Protein AF-A0A964P1K9-F1 (afdb_monomer_lite)

Structure (mmCIF, N/CA/C/O backbone):
data_AF-A0A964P1K9-F1
#
_entry.id   AF-A0A964P1K9-F1
#
loop_
_atom_site.group_PDB
_atom_site.id
_atom_site.type_symbol
_atom_site.label_atom_id
_atom_site.label_alt_id
_atom_site.label_comp_id
_atom_site.label_asym_id
_atom_site.label_entity_id
_atom_site.label_seq_id
_atom_site.pdbx_PDB_ins_code
_atom_site.Cartn_x
_atom_site.Cartn_y
_atom_site.Cartn_z
_atom_site.occupancy
_atom_site.B_iso_or_equiv
_atom_site.auth_seq_id
_atom_site.auth_comp_id
_atom_site.auth_asym_id
_atom_site.auth_atom_id
_atom_site.pdbx_PDB_model_num
ATOM 1 N N . MET A 1 1 ? -8.415 3.176 1.866 1.00 72.12 1 MET A N 1
ATOM 2 C CA . MET A 1 1 ? -7.954 2.519 0.623 1.00 72.12 1 MET A CA 1
ATOM 3 C C . MET A 1 1 ? -6.719 3.178 0.018 1.00 72.12 1 MET A C 1
ATOM 5 O O . MET A 1 1 ? -5.697 2.516 -0.004 1.00 72.12 1 MET A O 1
ATOM 9 N N . GLN A 1 2 ? -6.731 4.473 -0.329 1.00 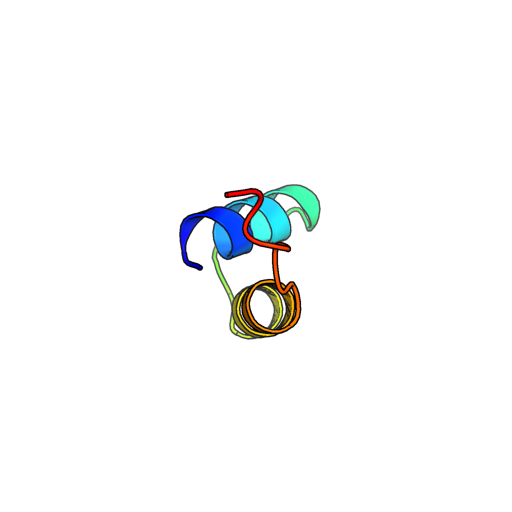77.94 2 GLN A N 1
ATOM 10 C CA . GLN A 1 2 ? -5.567 5.183 -0.917 1.00 77.94 2 GLN A CA 1
ATOM 11 C C . GLN A 1 2 ? -4.231 4.981 -0.158 1.00 77.94 2 GLN A C 1
ATOM 13 O O . GLN A 1 2 ? -3.204 4.716 -0.773 1.00 77.94 2 GLN A O 1
ATOM 18 N N . LY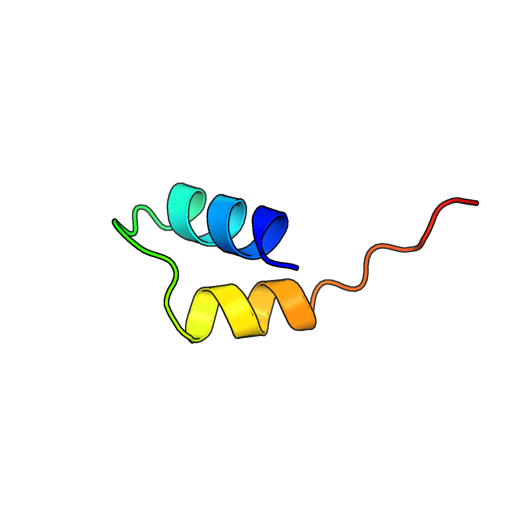S A 1 3 ? -4.244 5.062 1.186 1.00 85.81 3 LYS A N 1
ATOM 19 C CA . LYS A 1 3 ? -3.044 4.866 2.028 1.00 85.81 3 LYS A CA 1
ATOM 20 C C . LYS A 1 3 ? -2.464 3.452 1.914 1.00 85.81 3 LYS A C 1
ATOM 22 O O . LYS A 1 3 ? -1.263 3.311 1.746 1.00 85.81 3 LYS A O 1
ATOM 27 N N . LEU A 1 4 ? -3.320 2.429 1.948 1.00 89.50 4 LEU A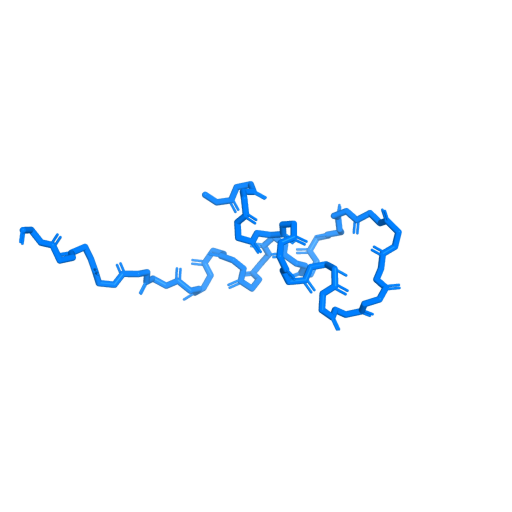 N 1
ATOM 28 C CA . LEU A 1 4 ? -2.894 1.036 1.828 1.00 89.50 4 LEU A CA 1
ATOM 29 C C . LEU A 1 4 ? -2.384 0.733 0.415 1.00 89.50 4 LEU A C 1
ATOM 31 O O . LEU A 1 4 ? -1.341 0.110 0.267 1.00 89.50 4 LEU A O 1
ATOM 35 N N . SER A 1 5 ? -3.056 1.252 -0.617 1.00 91.94 5 SER A N 1
ATOM 36 C CA . SER A 1 5 ? -2.577 1.152 -2.000 1.00 91.94 5 SER A CA 1
ATOM 37 C C . SER A 1 5 ? -1.200 1.793 -2.176 1.00 91.94 5 SER A C 1
ATOM 39 O O . SER A 1 5 ? -0.375 1.252 -2.904 1.00 91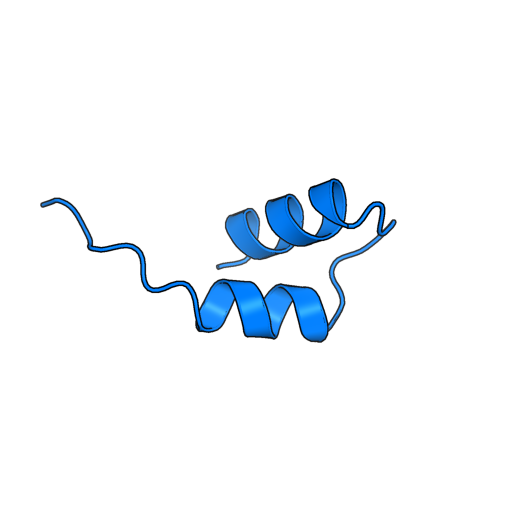.94 5 SER A O 1
ATOM 41 N N . ARG A 1 6 ? -0.918 2.915 -1.492 1.00 91.81 6 ARG A N 1
ATOM 42 C CA . ARG A 1 6 ? 0.418 3.526 -1.512 1.00 91.81 6 ARG A CA 1
ATOM 43 C C . ARG A 1 6 ? 1.455 2.658 -0.810 1.00 91.81 6 ARG A C 1
ATOM 45 O O . ARG A 1 6 ? 2.542 2.513 -1.344 1.00 91.81 6 ARG A O 1
ATOM 52 N N . THR A 1 7 ? 1.121 2.069 0.336 1.00 94.06 7 THR A N 1
ATOM 53 C CA . THR A 1 7 ? 2.018 1.141 1.039 1.00 94.06 7 THR A CA 1
ATOM 54 C C . THR A 1 7 ? 2.355 -0.078 0.183 1.00 94.06 7 THR A C 1
ATOM 56 O O . THR A 1 7 ? 3.514 -0.465 0.110 1.00 94.06 7 THR A O 1
ATOM 59 N N . ILE A 1 8 ? 1.366 -0.657 -0.501 1.00 92.56 8 ILE A N 1
ATOM 60 C CA . ILE A 1 8 ? 1.579 -1.800 -1.398 1.00 92.56 8 ILE A CA 1
ATOM 61 C C . ILE A 1 8 ? 2.449 -1.390 -2.596 1.00 92.56 8 ILE A C 1
ATOM 63 O O . ILE A 1 8 ? 3.380 -2.108 -2.940 1.00 92.56 8 ILE A O 1
ATOM 67 N N . ALA A 1 9 ? 2.200 -0.216 -3.188 1.00 94.56 9 ALA A N 1
ATOM 68 C CA . ALA A 1 9 ? 3.020 0.311 -4.282 1.00 94.56 9 ALA A CA 1
ATOM 69 C C . ALA A 1 9 ? 4.485 0.535 -3.868 1.00 94.56 9 ALA A C 1
ATOM 71 O O . ALA A 1 9 ? 5.391 0.196 -4.622 1.00 94.56 9 ALA A O 1
ATOM 72 N N . ASP A 1 10 ? 4.707 1.072 -2.667 1.00 93.88 10 ASP A N 1
ATOM 73 C CA . ASP A 1 10 ? 6.038 1.317 -2.103 1.00 93.88 10 ASP A CA 1
ATOM 74 C C . ASP A 1 10 ? 6.786 -0.001 -1.849 1.00 93.88 10 ASP A C 1
ATOM 76 O O . ASP A 1 10 ? 7.929 -0.163 -2.271 1.00 93.88 10 ASP A O 1
ATOM 80 N N . LEU A 1 11 ? 6.098 -0.998 -1.276 1.00 93.94 11 LEU A N 1
ATOM 81 C CA . LEU A 1 11 ? 6.654 -2.334 -1.045 1.00 93.94 11 LEU A CA 1
ATOM 82 C C . LEU A 1 11 ? 6.957 -3.083 -2.354 1.00 93.94 11 LEU A C 1
ATOM 84 O O . LEU A 1 11 ? 7.903 -3.864 -2.416 1.00 93.94 11 LEU A O 1
ATOM 88 N N . ALA A 1 12 ? 6.178 -2.824 -3.404 1.00 92.44 12 ALA A N 1
ATOM 89 C CA . ALA A 1 12 ? 6.405 -3.349 -4.747 1.00 92.44 12 ALA A CA 1
ATOM 90 C C . ALA A 1 12 ? 7.506 -2.595 -5.523 1.00 92.44 12 ALA A C 1
ATOM 92 O O . ALA A 1 12 ? 7.811 -2.969 -6.655 1.00 92.44 12 ALA A O 1
ATOM 93 N N . GLY A 1 13 ? 8.091 -1.530 -4.955 1.00 93.12 1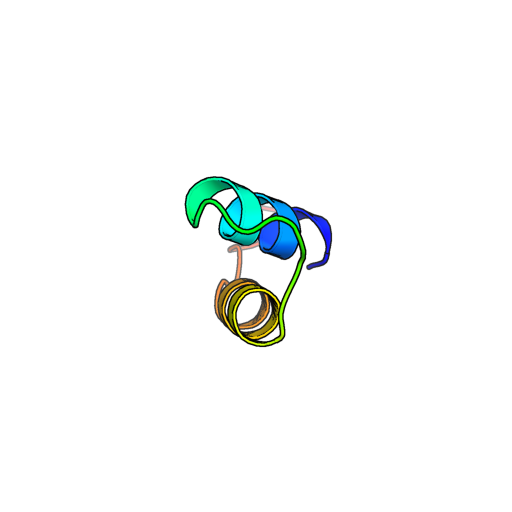3 GLY A N 1
ATOM 94 C CA . GLY A 1 13 ? 9.089 -0.693 -5.631 1.00 93.12 13 GLY A CA 1
ATOM 95 C C . GLY A 1 13 ? 8.522 0.098 -6.814 1.00 93.12 13 GLY A C 1
ATOM 96 O O . GLY A 1 13 ? 9.254 0.448 -7.738 1.00 93.12 13 GLY A O 1
ATOM 97 N N . SER A 1 14 ? 7.212 0.348 -6.824 1.00 93.81 14 SER A N 1
ATOM 98 C CA . SER A 1 14 ? 6.535 1.054 -7.904 1.00 93.81 14 SER A CA 1
ATOM 99 C C . SER A 1 14 ? 6.504 2.558 -7.646 1.00 93.81 14 SER A C 1
ATOM 101 O O . SER A 1 14 ? 6.103 3.018 -6.577 1.00 93.81 14 SER A O 1
ATOM 103 N N . GLU A 1 15 ? 6.868 3.346 -8.658 1.00 90.56 15 GLU A N 1
ATOM 104 C CA . GLU A 1 15 ? 6.905 4.814 -8.571 1.00 90.56 15 GLU A CA 1
ATOM 105 C C . GLU A 1 15 ? 5.518 5.415 -8.249 1.00 90.56 15 GLU A C 1
ATOM 107 O O . GLU A 1 15 ? 5.390 6.435 -7.560 1.00 90.56 15 GLU A O 1
ATOM 112 N N . GLY A 1 16 ? 4.448 4.729 -8.670 1.00 91.88 16 GLY A N 1
ATOM 113 C CA . GLY A 1 16 ? 3.068 5.187 -8.553 1.00 91.88 16 GLY A CA 1
ATOM 114 C C . GLY A 1 16 ? 2.073 4.116 -8.108 1.00 91.88 16 GLY A C 1
ATOM 115 O O . GLY A 1 16 ? 2.330 2.913 -8.097 1.00 91.88 16 GLY A O 1
ATOM 116 N N . ILE A 1 17 ? 0.873 4.570 -7.750 1.00 93.81 17 ILE A N 1
ATOM 117 C CA . ILE A 1 17 ? -0.243 3.673 -7.446 1.00 93.81 17 ILE A CA 1
ATOM 118 C C . ILE A 1 17 ? -0.878 3.238 -8.771 1.00 93.81 17 ILE A C 1
ATOM 120 O O . ILE A 1 17 ? -1.552 4.027 -9.426 1.00 93.81 17 ILE A O 1
ATOM 124 N N . GLY A 1 18 ? -0.658 1.984 -9.164 1.00 93.06 18 GLY A N 1
ATOM 125 C CA . GLY A 1 18 ? -1.336 1.346 -10.286 1.00 93.06 18 GLY A CA 1
ATOM 126 C C . GLY A 1 18 ? -2.606 0.599 -9.873 1.00 93.06 18 GLY A C 1
ATOM 127 O O . GLY A 1 18 ? -2.894 0.401 -8.690 1.00 93.06 18 GLY A O 1
ATOM 128 N N . VAL A 1 19 ? -3.343 0.126 -10.882 1.00 92.38 19 VAL A N 1
ATOM 129 C CA . VAL A 1 19 ? -4.595 -0.637 -10.716 1.00 92.38 19 VAL A CA 1
ATOM 130 C C . VAL A 1 19 ? -4.394 -1.886 -9.851 1.00 92.38 19 VAL A C 1
ATOM 132 O O . VAL A 1 19 ? -5.255 -2.204 -9.034 1.00 92.38 19 VAL A O 1
ATOM 135 N N . VAL A 1 20 ? -3.238 -2.549 -9.965 1.00 92.44 20 VAL A N 1
ATOM 136 C CA . VAL A 1 20 ? -2.895 -3.729 -9.157 1.00 92.44 20 VAL A CA 1
ATOM 137 C C . VAL A 1 20 ? -2.836 -3.405 -7.659 1.00 92.44 20 VAL A C 1
ATOM 139 O O . VAL A 1 20 ? -3.491 -4.075 -6.868 1.00 92.44 20 VAL A O 1
ATOM 142 N N . HIS A 1 21 ? -2.185 -2.306 -7.263 1.00 93.56 21 HIS A N 1
ATOM 143 C CA . HIS A 1 21 ? -2.079 -1.904 -5.854 1.00 93.56 21 HIS A CA 1
ATOM 144 C C . HIS A 1 21 ? -3.433 -1.470 -5.274 1.00 93.56 21 HIS A C 1
ATOM 146 O O . HIS A 1 21 ? -3.695 -1.621 -4.078 1.00 93.56 21 HIS A O 1
ATOM 152 N N . LEU A 1 22 ? -4.313 -0.915 -6.115 1.00 91.44 22 LEU A N 1
ATOM 153 C CA . LEU A 1 22 ? -5.675 -0.582 -5.712 1.00 91.44 22 LEU A CA 1
ATOM 154 C C . LEU A 1 22 ? -6.509 -1.848 -5.496 1.00 91.44 22 LEU A C 1
ATOM 156 O O . LEU A 1 22 ? -7.179 -1.954 -4.472 1.00 91.44 22 LEU A O 1
ATOM 160 N N . ALA A 1 23 ? -6.430 -2.813 -6.415 1.00 92.62 23 ALA A N 1
ATOM 161 C CA . ALA A 1 23 ? -7.112 -4.095 -6.285 1.00 92.62 23 ALA A CA 1
ATOM 162 C C . ALA A 1 23 ? -6.671 -4.836 -5.013 1.00 92.62 23 ALA A C 1
ATOM 164 O O . ALA A 1 23 ? -7.520 -5.270 -4.239 1.00 92.62 23 ALA A O 1
ATOM 165 N N . GLU A 1 24 ? -5.370 -4.904 -4.730 1.00 90.88 24 GLU A N 1
ATOM 166 C CA . GLU A 1 24 ? -4.866 -5.539 -3.508 1.00 90.88 24 GLU A CA 1
ATOM 167 C C . GLU A 1 24 ? -5.332 -4.826 -2.233 1.00 90.88 24 GLU A C 1
ATOM 169 O O . GLU A 1 24 ? -5.789 -5.472 -1.290 1.00 90.88 24 GLU A O 1
ATOM 174 N N . ALA A 1 25 ? -5.319 -3.491 -2.219 1.00 90.75 25 ALA A N 1
ATOM 175 C CA . ALA A 1 25 ? -5.815 -2.725 -1.079 1.00 90.75 25 ALA A CA 1
ATOM 176 C C . ALA A 1 25 ? -7.328 -2.875 -0.852 1.00 90.75 25 ALA A C 1
ATOM 178 O O . ALA A 1 25 ? -7.784 -2.773 0.282 1.00 90.75 25 ALA A O 1
ATOM 179 N N . LEU A 1 26 ? -8.110 -3.087 -1.914 1.00 89.12 26 LEU A N 1
ATOM 180 C C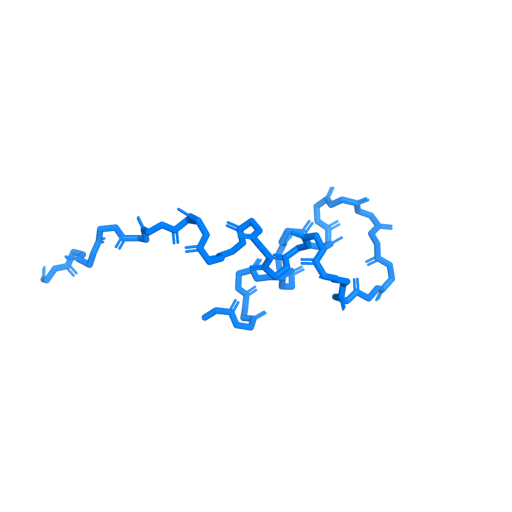A . LEU A 1 26 ? -9.548 -3.348 -1.820 1.00 89.12 26 LEU A CA 1
ATOM 181 C C . LEU A 1 26 ? -9.839 -4.761 -1.305 1.00 89.12 26 LEU A C 1
ATOM 183 O O . LEU A 1 26 ? -10.810 -4.960 -0.574 1.00 89.12 26 LEU A O 1
ATOM 187 N N . GLN A 1 27 ? -9.005 -5.735 -1.677 1.00 87.75 27 GLN A N 1
ATOM 188 C CA . GLN A 1 27 ? -9.117 -7.112 -1.194 1.00 87.75 27 GLN A CA 1
ATOM 189 C C . GLN A 1 27 ? -8.659 -7.262 0.256 1.00 87.75 27 GLN A C 1
ATOM 191 O O . GLN A 1 27 ? -9.165 -8.120 0.983 1.00 87.75 27 GLN A O 1
ATOM 196 N N . TYR A 1 28 ? -7.750 -6.401 0.707 1.00 84.69 28 TYR A N 1
ATOM 197 C CA . TYR A 1 28 ? -7.402 -6.302 2.110 1.00 84.69 28 TYR A CA 1
ATOM 198 C C . TYR A 1 28 ? -8.576 -5.690 2.879 1.00 84.69 28 TYR A C 1
ATOM 200 O O . TYR A 1 28 ? -8.725 -4.474 2.969 1.00 84.69 28 TYR A O 1
ATOM 208 N N . ARG A 1 29 ? -9.443 -6.535 3.438 1.00 73.75 29 ARG A N 1
ATOM 209 C CA . ARG A 1 29 ? -10.428 -6.102 4.431 1.00 73.75 29 ARG A CA 1
ATOM 210 C C . ARG A 1 29 ? -9.732 -6.007 5.785 1.00 73.75 29 ARG A C 1
ATOM 212 O O . ARG A 1 29 ? -9.527 -7.053 6.410 1.00 73.75 29 ARG A O 1
ATOM 219 N N . PRO A 1 30 ? -9.359 -4.808 6.269 1.00 66.62 30 PRO A N 1
ATOM 220 C CA . PRO A 1 30 ? -8.977 -4.689 7.662 1.00 66.62 30 PRO A CA 1
ATOM 221 C C . PRO A 1 30 ? -10.196 -5.118 8.478 1.00 66.62 30 PRO A C 1
ATOM 223 O O . PRO A 1 30 ? -11.301 -4.626 8.254 1.00 66.62 30 PRO A O 1
ATOM 226 N N . ARG A 1 31 ? -10.022 -6.073 9.395 1.00 68.81 31 ARG A N 1
ATOM 227 C CA . ARG A 1 31 ? -11.010 -6.237 10.460 1.00 68.81 31 ARG A CA 1
ATOM 228 C C . ARG A 1 31 ? -10.985 -4.912 11.198 1.00 68.81 31 ARG A C 1
ATOM 230 O O . ARG A 1 31 ? -9.949 -4.563 11.759 1.00 68.81 31 ARG A O 1
ATOM 237 N N . GLU A 1 32 ? -12.059 -4.146 11.089 1.00 63.34 32 GLU A N 1
ATOM 238 C CA . GLU A 1 32 ? -12.241 -2.947 11.889 1.00 63.34 32 GLU A CA 1
ATOM 239 C C . GLU A 1 32 ? -12.260 -3.428 13.339 1.00 63.34 32 GLU A C 1
ATOM 241 O O . GLU A 1 32 ? -13.247 -3.983 13.817 1.00 63.34 32 GLU A O 1
ATOM 246 N N . THR A 1 33 ? -11.104 -3.358 13.998 1.00 60.00 33 THR A N 1
ATOM 247 C CA . THR A 1 33 ? -11.028 -3.469 15.448 1.00 60.00 33 THR A CA 1
ATOM 248 C C . THR A 1 33 ? -11.778 -2.250 15.963 1.00 60.00 33 THR A C 1
ATOM 250 O O . THR A 1 33 ? -11.265 -1.135 15.862 1.00 60.00 33 THR A O 1
ATOM 253 N N . GLY A 1 34 ? -13.030 -2.471 16.367 1.00 54.03 34 GLY A N 1
ATOM 254 C CA . GLY A 1 34 ? -13.821 -1.498 17.116 1.00 54.03 34 GLY A CA 1
ATOM 255 C C . GLY A 1 34 ? -13.190 -1.178 18.461 1.00 54.03 34 GLY A C 1
ATOM 256 O O . GLY A 1 34 ? -12.424 -2.028 18.974 1.00 54.03 34 GLY A O 1
#

Radius of gyration: 9.96 Å; chains: 1; bounding box: 23×12×28 Å

Foldseek 3Di:
DVVQLVVQCVVVVHPDRDPVSVVVVVVPDDPPPD

Secondary structure (DSSP, 8-state):
-HHHHHHHHHHTT-SS--HHHHHHHHH-------

pLDDT: mean 85.85, std 11.21, range [54.03, 94.56]

Sequence (34 aa):
MQKLSRTIADLAGSEGIGVVHLAEALQYRPRETG